Protein AF-A0A7X8L776-F1 (afdb_monomer)

Nearest PDB structures (foldseek):
  5trv-assembly1_A  TM=6.062E-01  e=1.795E-01  synthetic construct
  5tph-assembly1_A  TM=5.031E-01  e=8.235E-02  synthetic construct
  6w90-assembly1_A  TM=4.872E-01  e=7.304E-02  synthetic construct
  5u35-assembly1_B  TM=5.074E-01  e=1.412E-01  synthetic construct
  3f40-assembly1_A-2  TM=3.459E-01  e=4.974E-01  Cytophaga hutchinsonii ATCC 33406

Secondary structure (DSSP, 8-state):
-HHHHHHHHHHHHHHHHHHHHHHHH-----S-SSSTT-HHHHHHHHHHHHHHHHHHHH-SSEEE-SGGGTTT-EEETTEEEEEEEEEETTEEEEEEEEEEEEETTEEEEEEE-

pLDDT: mean 82.22, std 12.9, range [44.72, 94.62]

Foldseek 3Di:
DVVVVVVVVVVVVVVVVVVQVCQQPDWCDDDDDPPVPQPLVVLCVVCVVVVVVQCVVPADPKDWDQVVQSVVWDDDTQKIWGWTWMQGPNDIDIWIWMFGHRGNSHTDIHIDD

Solvent-accessible surface area (backbone atoms only — not comparable to full-atom values): 6670 Å² total; per-residue (Å²): 113,72,68,61,52,54,51,53,52,52,52,51,52,49,52,51,53,49,50,56,51,46,52,57,69,55,69,78,75,80,94,81,64,94,46,88,88,41,59,59,55,47,55,46,67,78,37,45,72,60,51,51,55,54,44,60,74,79,47,71,80,64,48,73,53,69,74,77,21,45,82,64,50,46,76,57,78,56,33,36,40,35,47,40,54,33,38,39,88,91,39,82,46,79,43,31,42,35,29,40,52,73,44,81,97,35,63,53,74,48,79,53,130

Mean predicted aligned error: 8.92 Å

Structure (mmCIF, N/CA/C/O backbone):
data_AF-A0A7X8L776-F1
#
_entry.id   AF-A0A7X8L776-F1
#
loop_
_atom_site.group_PDB
_atom_site.id
_atom_site.type_symbol
_atom_site.label_atom_id
_atom_site.label_alt_id
_atom_site.label_comp_id
_atom_site.label_asym_id
_atom_site.label_entity_id
_atom_site.label_seq_id
_atom_site.pdbx_PDB_ins_code
_atom_site.Cartn_x
_atom_site.Cartn_y
_atom_site.Cartn_z
_atom_site.occupancy
_atom_site.B_iso_or_equiv
_atom_site.auth_seq_id
_atom_site.auth_comp_id
_atom_site.auth_asym_id
_atom_site.auth_atom_id
_atom_site.pdbx_PDB_model_num
ATOM 1 N N . MET A 1 1 ? 37.284 -0.526 -35.533 1.00 56.69 1 MET A N 1
ATOM 2 C CA . MET A 1 1 ? 36.258 -1.269 -34.762 1.00 56.69 1 MET A CA 1
ATOM 3 C C . MET A 1 1 ? 36.112 -0.796 -33.308 1.00 56.69 1 MET A C 1
ATOM 5 O O . MET A 1 1 ? 34.999 -0.469 -32.920 1.00 56.69 1 MET A O 1
ATOM 9 N N . ALA A 1 2 ? 37.187 -0.642 -32.520 1.00 61.09 2 ALA A N 1
ATOM 10 C CA . ALA A 1 2 ? 37.083 -0.255 -31.098 1.00 61.09 2 ALA A CA 1
ATOM 11 C C . ALA A 1 2 ? 36.437 1.126 -30.813 1.00 61.09 2 ALA A C 1
ATOM 13 O O . ALA A 1 2 ? 35.774 1.295 -29.794 1.00 61.09 2 ALA A O 1
ATOM 14 N N . LYS A 1 3 ? 36.595 2.122 -31.702 1.00 63.19 3 LYS A N 1
ATOM 15 C CA . LYS A 1 3 ? 35.998 3.462 -31.515 1.00 63.19 3 LYS A CA 1
ATOM 16 C C . LYS A 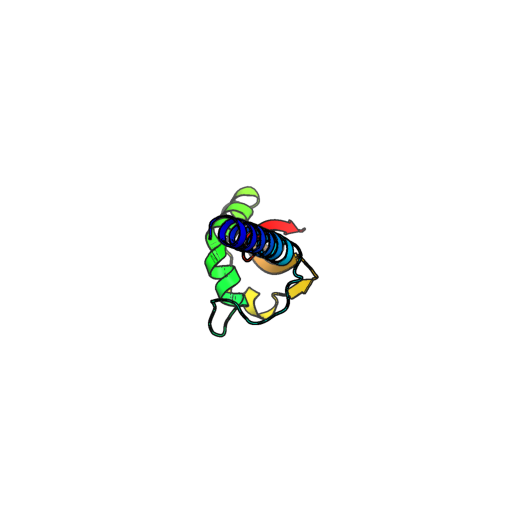1 3 ? 34.466 3.448 -31.615 1.00 63.19 3 LYS A C 1
ATOM 18 O O . LYS A 1 3 ? 33.811 4.082 -30.799 1.00 63.19 3 LYS A O 1
ATOM 23 N N . ILE A 1 4 ? 33.909 2.683 -32.556 1.00 73.69 4 ILE A N 1
ATOM 24 C CA . ILE A 1 4 ? 32.455 2.554 -32.755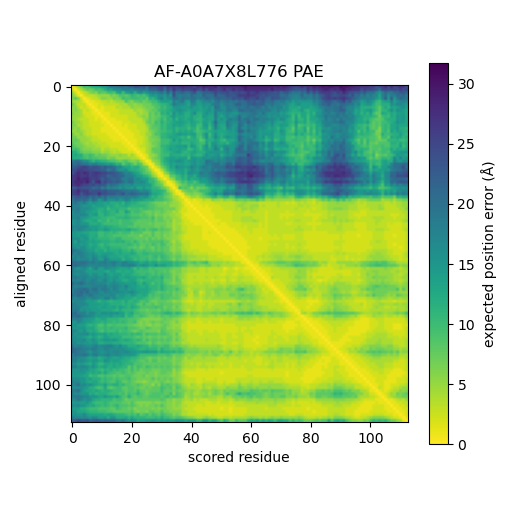 1.00 73.69 4 ILE A CA 1
ATOM 25 C C . ILE A 1 4 ? 31.825 1.791 -31.581 1.00 73.69 4 ILE A C 1
ATOM 27 O O . ILE A 1 4 ? 30.820 2.228 -31.032 1.00 73.69 4 ILE A O 1
ATOM 31 N N . SER A 1 5 ? 32.475 0.719 -31.116 1.00 72.69 5 SER A N 1
ATOM 32 C CA . SER A 1 5 ? 32.037 -0.041 -29.936 1.00 72.69 5 SER A CA 1
ATOM 33 C C . SER A 1 5 ? 31.972 0.819 -28.663 1.00 72.69 5 SER A C 1
ATOM 35 O O . SER A 1 5 ? 30.986 0.754 -27.933 1.00 72.69 5 SER A O 1
ATOM 37 N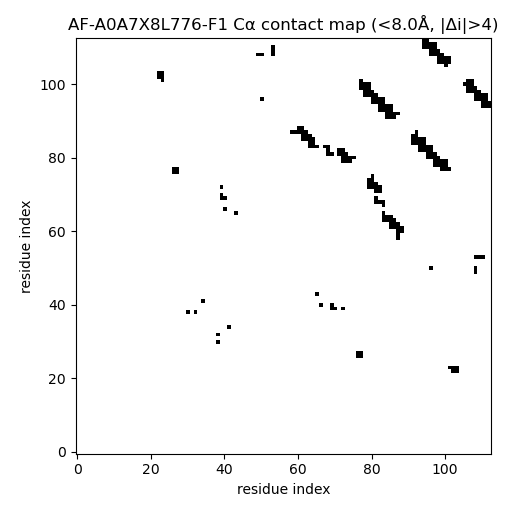 N . LYS A 1 6 ? 32.949 1.713 -28.435 1.00 78.88 6 LYS A N 1
ATOM 38 C CA . LYS A 1 6 ? 32.907 2.669 -27.309 1.00 78.88 6 LYS A CA 1
ATOM 39 C C . LYS A 1 6 ? 31.745 3.663 -27.406 1.00 78.88 6 LYS A C 1
ATOM 41 O O . LYS A 1 6 ? 31.201 4.047 -26.375 1.00 78.88 6 LYS A O 1
ATOM 46 N N . VAL A 1 7 ? 31.373 4.088 -28.615 1.00 81.81 7 VAL A N 1
ATOM 47 C CA . VAL A 1 7 ? 30.226 4.987 -28.828 1.00 81.81 7 VAL A CA 1
ATOM 48 C C . VAL A 1 7 ? 28.919 4.255 -28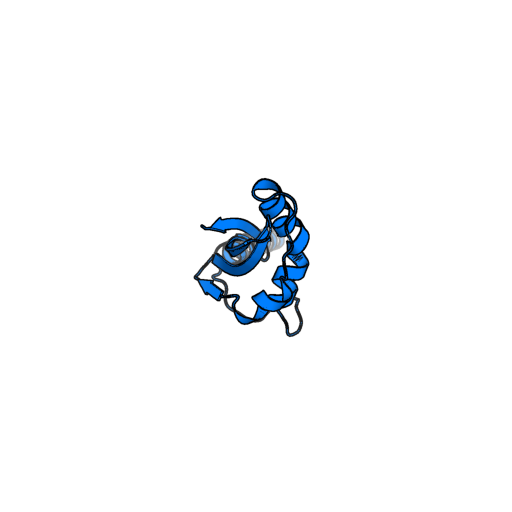.527 1.00 81.81 7 VAL A C 1
ATOM 50 O O . VAL A 1 7 ? 28.123 4.757 -27.741 1.00 81.81 7 VAL A O 1
ATOM 53 N N . ILE A 1 8 ? 28.743 3.041 -29.056 1.00 84.81 8 ILE A N 1
ATOM 54 C CA . ILE A 1 8 ? 27.556 2.207 -28.801 1.00 84.81 8 ILE A CA 1
ATOM 55 C C . ILE A 1 8 ? 27.393 1.935 -27.301 1.00 84.81 8 ILE A C 1
ATOM 57 O O . ILE A 1 8 ? 26.307 2.109 -26.756 1.00 84.81 8 ILE A O 1
ATOM 61 N N . PHE A 1 9 ? 28.482 1.583 -26.612 1.00 86.81 9 PHE A N 1
ATOM 62 C CA . PHE A 1 9 ? 28.457 1.328 -25.173 1.00 86.81 9 PHE A CA 1
ATOM 63 C C . PHE A 1 9 ? 28.044 2.565 -24.360 1.00 86.81 9 PHE A C 1
ATOM 65 O O . PHE A 1 9 ? 27.236 2.463 -23.439 1.00 86.81 9 PHE A O 1
ATOM 72 N N . ARG A 1 10 ? 28.537 3.757 -24.728 1.00 85.69 10 ARG A N 1
ATOM 73 C CA . ARG A 1 10 ? 28.126 5.017 -24.088 1.00 85.69 10 ARG A CA 1
ATOM 74 C C . ARG A 1 10 ? 26.643 5.319 -24.307 1.00 85.69 10 ARG A C 1
ATOM 76 O O . ARG A 1 10 ? 25.976 5.712 -23.358 1.00 85.69 10 ARG A O 1
ATOM 83 N N . PHE A 1 11 ? 26.124 5.105 -25.516 1.00 87.69 11 PHE A N 1
ATOM 84 C CA . PHE A 1 11 ? 24.695 5.281 -25.799 1.00 87.69 11 PHE A CA 1
ATOM 85 C C . PHE A 1 11 ? 23.820 4.308 -25.005 1.00 87.69 11 PHE A C 1
ATOM 87 O O . PHE A 1 11 ? 22.807 4.726 -24.455 1.00 87.69 11 PHE A O 1
ATOM 94 N N . LEU A 1 12 ? 24.236 3.046 -24.873 1.00 89.69 12 LEU A N 1
ATOM 95 C CA . LEU A 1 12 ? 23.553 2.054 -24.037 1.00 89.69 12 LEU A CA 1
ATOM 96 C C . LEU A 1 12 ? 23.459 2.501 -22.575 1.00 89.69 12 LEU A C 1
ATOM 98 O O . LEU A 1 12 ? 22.379 2.450 -21.994 1.00 89.69 12 LEU A O 1
ATOM 102 N N . ILE A 1 13 ? 24.558 3.000 -21.998 1.00 90.06 13 ILE A N 1
ATOM 103 C CA . ILE A 1 13 ? 24.549 3.535 -20.629 1.00 90.06 13 ILE A CA 1
ATOM 104 C C . ILE A 1 13 ? 23.583 4.716 -20.515 1.00 90.06 13 ILE A C 1
ATOM 106 O O . ILE A 1 13 ? 22.794 4.758 -19.576 1.00 90.06 13 ILE A O 1
ATOM 110 N N . ILE A 1 14 ? 23.612 5.652 -21.469 1.00 90.25 14 ILE A N 1
ATOM 111 C CA . ILE A 1 14 ? 22.706 6.809 -21.465 1.00 90.25 14 ILE A CA 1
ATOM 112 C C . ILE A 1 14 ? 21.248 6.346 -21.498 1.00 90.25 14 ILE A C 1
ATOM 114 O O . ILE A 1 14 ? 20.456 6.832 -20.700 1.00 90.25 14 ILE A O 1
ATOM 118 N N . ILE A 1 15 ? 20.901 5.383 -22.357 1.00 88.75 15 ILE A N 1
ATOM 119 C CA . ILE A 1 15 ? 19.540 4.834 -22.455 1.00 88.75 15 ILE A CA 1
ATOM 120 C C . ILE A 1 15 ? 19.114 4.184 -21.136 1.00 88.75 15 ILE A C 1
ATOM 122 O O . ILE A 1 15 ? 18.007 4.437 -20.667 1.00 88.75 15 ILE A O 1
ATOM 126 N N . ILE A 1 16 ? 19.990 3.391 -20.514 1.00 87.62 16 ILE A N 1
ATOM 127 C CA . ILE A 1 16 ? 19.709 2.753 -19.223 1.00 87.62 16 ILE A CA 1
ATOM 128 C C . ILE A 1 16 ? 19.457 3.819 -18.152 1.00 87.62 16 ILE A C 1
ATOM 130 O O . ILE A 1 16 ? 18.437 3.774 -17.471 1.00 87.62 16 ILE A O 1
ATOM 134 N N . VAL A 1 17 ? 20.337 4.816 -18.031 1.00 86.62 17 VAL A N 1
ATOM 135 C CA . VAL A 1 17 ? 20.179 5.909 -17.057 1.00 86.62 17 VAL A CA 1
ATOM 136 C C . VAL A 1 17 ? 18.885 6.685 -17.309 1.00 86.62 17 VAL A C 1
ATOM 138 O O . VAL A 1 17 ? 18.158 6.982 -16.362 1.00 86.62 17 VAL A O 1
ATOM 141 N N . LEU A 1 18 ? 18.555 6.963 -18.573 1.00 85.19 18 LEU A N 1
ATOM 142 C CA . LEU A 1 18 ? 17.316 7.646 -18.940 1.00 85.19 18 LEU A CA 1
ATOM 143 C C . LEU A 1 18 ? 16.086 6.818 -18.549 1.00 85.19 18 LEU A C 1
ATOM 145 O O . LEU A 1 18 ? 15.131 7.370 -18.015 1.00 85.19 18 LEU A O 1
ATOM 149 N N . TYR A 1 19 ? 16.123 5.501 -18.758 1.00 81.31 19 TYR A N 1
ATOM 150 C CA . TYR A 1 19 ? 15.052 4.587 -18.364 1.00 81.31 19 TYR A CA 1
ATOM 151 C C . TYR A 1 19 ? 14.824 4.595 -16.847 1.00 81.31 19 TYR A C 1
ATOM 153 O O . TYR A 1 19 ? 13.683 4.705 -16.401 1.00 81.31 19 TYR A O 1
ATOM 161 N N . PHE A 1 20 ? 15.895 4.559 -16.047 1.00 78.44 20 PHE A N 1
ATOM 162 C CA . PHE A 1 20 ? 15.798 4.665 -14.586 1.00 78.44 20 PHE A CA 1
ATOM 163 C C . PHE A 1 20 ? 15.230 6.020 -14.139 1.00 78.44 20 PHE A C 1
ATOM 165 O O . PHE A 1 20 ? 14.370 6.060 -13.260 1.00 78.44 20 PHE A O 1
ATOM 172 N N . LEU A 1 21 ? 15.664 7.121 -14.760 1.00 76.38 21 LEU A N 1
ATOM 173 C CA . LEU A 1 21 ? 15.150 8.461 -14.459 1.00 76.38 21 LEU A CA 1
ATOM 174 C C . LEU A 1 21 ? 13.662 8.575 -14.807 1.00 76.38 21 LEU A C 1
ATOM 176 O O . LEU A 1 21 ? 12.864 8.991 -13.972 1.00 76.38 21 LEU A O 1
ATOM 180 N N . VAL A 1 22 ? 13.265 8.155 -16.007 1.00 75.06 22 VAL A N 1
ATOM 181 C CA . VAL A 1 22 ? 11.862 8.185 -16.440 1.00 75.06 22 VAL A CA 1
ATOM 182 C C . VAL A 1 22 ? 11.008 7.289 -15.538 1.00 75.06 22 VAL A C 1
ATOM 184 O O . VAL A 1 22 ? 9.979 7.739 -15.046 1.00 75.06 22 VAL A O 1
ATOM 187 N N . GLY A 1 23 ? 11.452 6.072 -15.216 1.00 67.56 23 GLY A N 1
ATOM 188 C CA . GLY A 1 23 ? 10.748 5.192 -14.278 1.00 67.56 23 GLY A CA 1
ATOM 189 C C . GLY A 1 23 ? 10.515 5.832 -12.903 1.00 67.56 23 GLY A C 1
ATOM 190 O O . GLY A 1 23 ? 9.438 5.671 -12.330 1.00 67.56 23 GLY A O 1
ATOM 191 N N . HIS A 1 24 ? 11.473 6.620 -12.409 1.00 67.00 24 HIS A N 1
ATOM 192 C CA . HIS A 1 24 ? 11.330 7.359 -11.154 1.00 67.00 24 HIS A CA 1
ATOM 193 C C . HIS A 1 24 ? 10.341 8.535 -11.257 1.00 67.00 24 HIS A C 1
ATOM 195 O O . HIS A 1 24 ? 9.567 8.766 -10.325 1.00 67.00 24 HIS A O 1
ATOM 201 N N . PHE A 1 25 ? 10.374 9.293 -12.357 1.00 63.94 25 PHE A N 1
ATOM 202 C CA . PHE A 1 25 ? 9.611 10.541 -12.504 1.00 63.94 25 PHE A CA 1
ATOM 203 C C . PHE A 1 25 ? 8.248 10.384 -13.184 1.00 63.94 25 PHE A C 1
ATOM 205 O O . PHE A 1 25 ? 7.445 11.316 -13.143 1.00 63.94 25 PHE A O 1
ATOM 212 N N . THR A 1 26 ? 7.959 9.239 -13.804 1.00 61.72 26 THR A N 1
ATOM 213 C CA . THR A 1 26 ? 6.653 9.006 -14.433 1.00 61.72 26 THR A CA 1
ATOM 214 C C . THR A 1 26 ? 5.537 9.066 -13.393 1.00 61.72 26 THR A C 1
ATOM 216 O O . THR A 1 26 ? 5.523 8.332 -12.397 1.00 61.72 26 THR A O 1
ATOM 219 N N . SER A 1 27 ? 4.576 9.960 -13.644 1.00 53.38 27 SER A N 1
ATOM 220 C CA . SER A 1 27 ? 3.282 9.950 -12.971 1.00 53.38 27 SER A CA 1
ATOM 221 C C . SER A 1 27 ? 2.630 8.581 -13.140 1.00 53.38 27 SER A C 1
ATOM 223 O O . SER A 1 27 ? 2.939 7.838 -14.075 1.00 53.38 27 SER A O 1
ATOM 225 N N . ILE A 1 28 ? 1.738 8.231 -12.216 1.00 54.19 28 ILE A N 1
ATOM 226 C CA . ILE A 1 28 ? 0.932 7.010 -12.282 1.00 54.19 28 ILE A CA 1
ATOM 227 C C . ILE A 1 28 ? -0.036 7.146 -13.470 1.00 54.19 28 ILE A C 1
ATOM 229 O O . ILE A 1 28 ? -1.196 7.495 -13.300 1.00 54.19 28 ILE A O 1
ATOM 233 N N . ASN A 1 29 ? 0.460 6.950 -14.691 1.00 48.41 29 ASN A N 1
ATOM 234 C CA . ASN A 1 29 ? -0.380 6.795 -15.866 1.00 48.41 29 ASN A CA 1
ATOM 235 C C . ASN A 1 29 ? -0.794 5.322 -15.928 1.00 48.41 29 ASN A C 1
ATOM 237 O O . ASN A 1 29 ? 0.039 4.416 -15.894 1.00 48.41 29 ASN A O 1
ATOM 241 N N . PHE A 1 30 ? -2.109 5.160 -15.887 1.00 52.38 30 PHE A N 1
ATOM 242 C CA 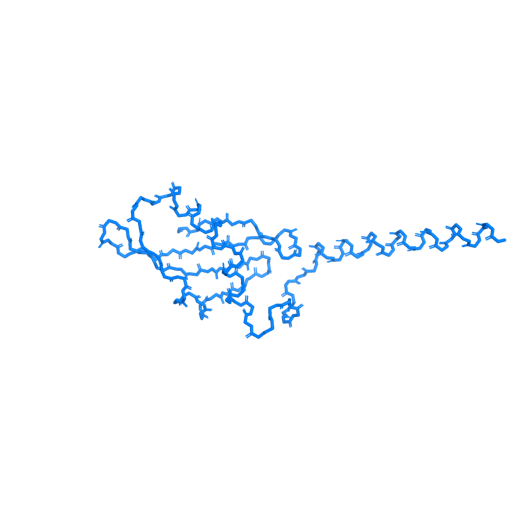. PHE A 1 30 ? -2.909 3.973 -15.626 1.00 52.38 30 PHE A CA 1
ATOM 243 C C . PHE A 1 30 ? -2.658 2.774 -16.567 1.00 52.38 30 PHE A C 1
ATOM 245 O O . PHE A 1 30 ? -2.218 2.930 -17.703 1.00 52.38 30 PHE A O 1
ATOM 252 N N . ASP A 1 31 ? -3.036 1.589 -16.068 1.00 44.72 31 ASP A N 1
ATOM 253 C CA . ASP A 1 31 ? -3.471 0.398 -16.825 1.00 44.72 31 ASP A CA 1
ATOM 254 C C . ASP A 1 31 ? -2.463 -0.541 -17.505 1.00 44.72 31 ASP A C 1
ATOM 256 O O . ASP A 1 31 ? -2.871 -1.402 -18.281 1.00 44.72 31 ASP A O 1
ATOM 260 N N . VAL A 1 32 ? -1.166 -0.500 -17.183 1.00 46.28 32 VAL A N 1
ATOM 261 C CA . VAL A 1 32 ? -0.208 -1.478 -17.765 1.00 46.28 32 VAL A CA 1
ATOM 262 C C . VAL A 1 32 ? 0.664 -2.168 -16.719 1.00 46.28 32 VAL A C 1
ATOM 264 O O . VAL A 1 32 ? 1.874 -2.330 -16.869 1.00 46.28 32 VAL A O 1
ATOM 267 N N . GLY A 1 33 ? 0.037 -2.556 -15.611 1.00 53.41 33 GLY A N 1
ATOM 268 C CA . GLY A 1 33 ? 0.648 -3.427 -14.614 1.00 53.41 33 GLY A CA 1
ATOM 269 C C . GLY A 1 33 ? 0.565 -4.913 -14.946 1.00 53.41 33 GLY A C 1
ATOM 270 O O . GLY A 1 33 ? -0.298 -5.302 -15.726 1.00 53.41 33 GLY A O 1
ATOM 271 N N . PRO A 1 34 ? 1.389 -5.770 -14.310 1.00 54.69 34 PRO A N 1
ATOM 272 C CA . PRO A 1 34 ? 1.306 -7.229 -14.464 1.00 54.69 34 PRO A CA 1
ATOM 273 C C . PRO A 1 34 ? -0.029 -7.819 -13.972 1.00 54.69 34 PRO A C 1
ATOM 275 O O . PRO A 1 34 ? -0.330 -8.982 -14.225 1.00 54.69 34 PRO A O 1
ATOM 278 N N . CYS A 1 35 ? -0.836 -7.022 -13.277 1.00 62.22 35 CYS A N 1
ATOM 279 C CA . CYS A 1 35 ? -2.127 -7.401 -12.732 1.00 62.22 35 CYS A CA 1
ATOM 280 C C . CYS A 1 35 ? -3.196 -7.381 -13.838 1.00 62.22 35 CYS A C 1
ATOM 282 O O . CYS A 1 35 ? -3.875 -6.374 -14.041 1.00 62.22 35 CYS A O 1
ATOM 284 N N . ALA A 1 36 ? -3.319 -8.487 -14.573 1.00 52.22 36 ALA A N 1
ATOM 285 C CA . ALA A 1 36 ? -4.265 -8.682 -15.671 1.00 52.22 36 ALA A CA 1
ATOM 286 C C . ALA A 1 36 ? -5.742 -8.520 -15.234 1.00 52.22 36 ALA A C 1
ATOM 288 O O . ALA A 1 36 ? -6.423 -9.497 -14.938 1.00 52.22 36 ALA A O 1
ATOM 289 N N . GLY A 1 37 ? -6.243 -7.279 -15.211 1.00 52.88 37 GLY A N 1
ATOM 290 C CA . GLY A 1 37 ? -7.669 -6.962 -15.043 1.00 52.88 37 GLY A CA 1
ATOM 291 C C . GLY A 1 37 ? -8.130 -6.572 -13.633 1.00 52.88 37 GLY A C 1
ATOM 292 O O . GLY A 1 37 ? -9.331 -6.484 -13.408 1.00 52.88 37 GLY A O 1
ATOM 293 N N . GLY A 1 38 ? -7.219 -6.313 -12.687 1.00 71.12 38 GLY A N 1
ATOM 294 C CA . GLY A 1 38 ? -7.600 -6.003 -11.301 1.00 71.12 38 GLY A CA 1
ATOM 295 C C . GLY A 1 38 ? -6.527 -5.273 -10.500 1.00 71.12 38 GLY A C 1
ATOM 296 O O . GLY A 1 38 ? -6.129 -5.745 -9.439 1.00 71.12 38 GLY A O 1
ATOM 297 N N . TYR A 1 39 ? -6.038 -4.134 -11.005 1.00 75.88 39 TYR A N 1
ATOM 298 C CA . TYR A 1 39 ? -4.941 -3.375 -10.382 1.00 75.88 39 TYR A CA 1
ATOM 299 C C . TYR A 1 39 ? -5.184 -3.050 -8.900 1.00 75.88 39 TYR A C 1
ATOM 301 O O . TYR A 1 39 ? -4.275 -3.186 -8.089 1.00 75.88 39 TYR A O 1
ATOM 309 N N . LYS A 1 40 ? -6.421 -2.689 -8.540 1.00 82.75 40 LYS A N 1
ATOM 310 C CA . LYS A 1 40 ? -6.832 -2.406 -7.158 1.00 82.75 40 LYS A CA 1
ATOM 311 C C . LYS A 1 40 ? -6.638 -3.598 -6.227 1.00 82.75 40 LYS A C 1
ATOM 313 O O . LYS A 1 40 ? -5.993 -3.471 -5.195 1.00 82.75 40 LYS A O 1
ATOM 318 N N . ARG A 1 41 ? -7.146 -4.760 -6.638 1.00 84.38 41 ARG A N 1
ATOM 319 C CA . ARG A 1 41 ? -7.040 -6.002 -5.873 1.00 84.38 41 ARG A CA 1
ATOM 320 C C . ARG A 1 41 ? -5.591 -6.447 -5.724 1.00 84.38 41 ARG A C 1
ATOM 322 O O . ARG A 1 41 ? -5.120 -6.655 -4.618 1.00 84.38 41 ARG A O 1
ATOM 329 N N . CYS A 1 42 ? -4.865 -6.460 -6.836 1.00 85.31 42 CYS A N 1
ATOM 330 C CA . CYS A 1 42 ? -3.448 -6.809 -6.875 1.00 85.31 42 CYS A CA 1
ATOM 331 C C . CYS A 1 42 ? -2.593 -5.913 -5.965 1.00 85.31 42 CYS A C 1
ATOM 333 O O . CYS A 1 42 ? -1.704 -6.394 -5.273 1.00 85.31 42 CYS A O 1
ATOM 335 N N . LEU A 1 43 ? -2.886 -4.606 -5.925 1.00 85.44 43 LEU A N 1
ATOM 336 C CA . LEU A 1 43 ? -2.194 -3.671 -5.044 1.00 85.44 43 LEU A CA 1
ATOM 337 C C . LEU A 1 43 ? -2.384 -4.030 -3.568 1.00 85.44 43 LEU 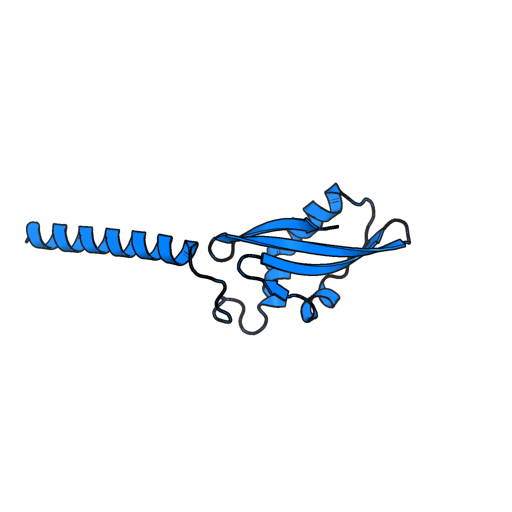A C 1
ATOM 339 O O . LEU A 1 43 ? -1.422 -3.946 -2.808 1.00 85.44 43 LEU A O 1
ATOM 343 N N . ILE A 1 44 ? -3.600 -4.402 -3.166 1.00 87.69 44 ILE A N 1
ATOM 344 C CA . ILE A 1 44 ? -3.860 -4.828 -1.792 1.00 87.69 44 ILE A CA 1
ATOM 345 C C . ILE A 1 44 ? -3.164 -6.157 -1.520 1.00 87.69 44 ILE A C 1
ATOM 347 O O . ILE A 1 44 ? -2.373 -6.222 -0.583 1.00 87.69 44 ILE A O 1
ATOM 351 N N . ASP A 1 45 ? -3.384 -7.165 -2.364 1.00 88.31 45 ASP A N 1
ATOM 352 C CA . ASP A 1 45 ? -2.839 -8.515 -2.190 1.00 88.31 45 ASP A CA 1
ATOM 353 C C . ASP A 1 45 ? -1.307 -8.495 -2.033 1.00 88.31 45 ASP A C 1
ATOM 355 O O . ASP A 1 45 ? -0.767 -9.090 -1.098 1.00 88.31 45 ASP A O 1
ATOM 359 N N . ASP A 1 46 ? -0.603 -7.727 -2.873 1.00 87.88 46 ASP A N 1
ATOM 360 C CA . ASP A 1 46 ? 0.861 -7.596 -2.830 1.00 87.88 46 ASP A CA 1
ATOM 361 C C . ASP A 1 46 ? 1.381 -6.849 -1.586 1.00 87.88 46 ASP A C 1
ATOM 363 O O . ASP A 1 46 ? 2.568 -6.941 -1.260 1.00 87.88 46 ASP A O 1
ATOM 367 N N . ASN A 1 47 ? 0.531 -6.078 -0.899 1.00 89.88 47 ASN A N 1
ATOM 368 C CA . ASN A 1 47 ? 0.921 -5.219 0.225 1.00 89.88 47 ASN A CA 1
ATOM 369 C C . ASN A 1 47 ? 0.216 -5.568 1.548 1.00 89.88 47 ASN A C 1
ATOM 371 O O . ASN A 1 47 ? 0.456 -4.885 2.546 1.00 89.88 47 ASN A O 1
ATOM 375 N N . LEU A 1 48 ? -0.568 -6.655 1.603 1.00 90.50 48 LEU A N 1
ATOM 376 C CA . LEU A 1 48 ? -1.299 -7.092 2.802 1.00 90.50 48 LEU A CA 1
ATOM 377 C C . LEU A 1 48 ? -0.401 -7.156 4.042 1.00 90.50 48 LEU A C 1
ATOM 379 O O . LEU A 1 48 ? -0.758 -6.629 5.092 1.00 90.50 48 LEU A O 1
ATOM 383 N N . SER A 1 49 ? 0.797 -7.738 3.919 1.00 91.62 49 SER A N 1
ATOM 384 C CA . SER A 1 49 ? 1.739 -7.839 5.042 1.00 91.62 49 SER A CA 1
ATOM 385 C C . SER A 1 49 ? 2.136 -6.471 5.603 1.00 91.62 49 SER A C 1
ATOM 387 O O . SER A 1 49 ? 2.275 -6.337 6.815 1.00 91.62 49 SER A O 1
ATOM 389 N N . SER A 1 50 ? 2.323 -5.461 4.750 1.00 91.75 50 SER A N 1
ATOM 390 C CA . SER A 1 50 ? 2.644 -4.102 5.199 1.00 91.75 50 SER A CA 1
ATOM 391 C C . SER A 1 50 ? 1.440 -3.423 5.846 1.00 91.75 50 SER A C 1
ATOM 393 O O . SER A 1 50 ? 1.615 -2.655 6.787 1.00 91.75 50 SER A O 1
ATOM 395 N N . PHE A 1 51 ? 0.223 -3.707 5.377 1.00 93.75 51 PHE A N 1
ATOM 396 C CA . PHE A 1 51 ? -0.999 -3.155 5.965 1.00 93.75 51 PHE A CA 1
ATOM 397 C C . PHE A 1 51 ? -1.263 -3.718 7.358 1.00 93.75 51 PHE A C 1
ATOM 399 O O . PHE A 1 51 ? -1.500 -2.942 8.281 1.00 93.75 51 PHE A O 1
ATOM 406 N N . TYR A 1 52 ? -1.150 -5.037 7.532 1.00 93.81 52 TYR A N 1
ATOM 407 C CA . TYR A 1 52 ? -1.254 -5.660 8.851 1.00 93.81 52 TYR A CA 1
ATOM 408 C C . TYR A 1 52 ? -0.175 -5.130 9.806 1.00 93.81 52 TYR A C 1
ATOM 410 O O . TYR A 1 52 ? -0.496 -4.763 10.927 1.00 93.81 52 TYR A O 1
ATOM 418 N N . GLU A 1 53 ? 1.075 -4.956 9.354 1.00 94.12 53 GLU A N 1
ATOM 419 C CA . GLU A 1 53 ? 2.134 -4.375 10.197 1.00 94.12 53 GLU A CA 1
ATOM 420 C C . GLU A 1 53 ? 1.823 -2.931 10.642 1.00 94.12 53 GLU A C 1
ATOM 422 O O . GLU A 1 53 ? 2.174 -2.528 11.752 1.00 94.12 53 GLU A O 1
ATOM 427 N N . LEU A 1 54 ? 1.182 -2.128 9.786 1.00 94.44 54 LEU A N 1
ATOM 428 C CA . LEU A 1 54 ? 0.744 -0.777 10.149 1.00 94.44 54 LEU A CA 1
ATOM 429 C C . LEU A 1 54 ? -0.380 -0.808 11.185 1.00 94.44 54 LEU A C 1
ATOM 431 O O . LEU A 1 54 ? -0.324 -0.064 12.161 1.00 94.44 54 LEU A O 1
ATOM 435 N N . LEU A 1 55 ? -1.372 -1.676 10.989 1.00 93.19 55 LEU A N 1
ATOM 436 C CA . LEU A 1 55 ? -2.499 -1.812 11.906 1.00 93.19 55 LEU A CA 1
ATOM 437 C C . LEU A 1 55 ? -2.056 -2.378 13.261 1.00 93.19 55 LEU A C 1
ATOM 439 O O . LEU A 1 55 ? -2.438 -1.824 14.285 1.00 93.19 55 LEU A O 1
ATOM 443 N N . ASP A 1 56 ? -1.176 -3.382 13.283 1.00 93.81 56 ASP A N 1
ATOM 444 C CA . ASP A 1 56 ? -0.627 -3.996 14.504 1.00 93.81 56 ASP A CA 1
ATOM 445 C C . ASP A 1 56 ? 0.144 -3.000 15.388 1.00 93.81 56 ASP A C 1
ATOM 447 O O . ASP A 1 56 ? 0.239 -3.177 16.606 1.00 93.81 56 ASP A O 1
ATOM 451 N N . LYS A 1 57 ? 0.713 -1.942 14.792 1.00 93.06 57 LYS A N 1
ATOM 452 C CA . LYS A 1 57 ? 1.404 -0.875 15.535 1.00 93.06 57 LYS A CA 1
ATOM 453 C C . LYS A 1 57 ? 0.440 0.036 16.289 1.00 93.06 57 LYS A C 1
ATOM 455 O O . LYS A 1 57 ? 0.830 0.590 17.316 1.00 93.06 57 LYS A O 1
ATOM 460 N N . GLU A 1 58 ? -0.777 0.216 15.782 1.00 91.06 58 GLU A N 1
ATOM 461 C CA . GLU A 1 58 ? -1.740 1.190 16.307 1.00 91.06 58 GLU A CA 1
ATOM 462 C C . GLU A 1 58 ? -2.907 0.552 17.064 1.00 91.06 58 GLU A C 1
ATOM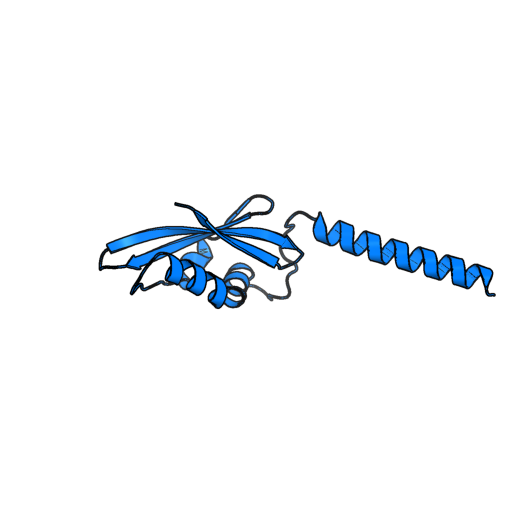 464 O O . GLU A 1 58 ? -3.370 1.113 18.057 1.00 91.06 58 GLU A O 1
ATOM 469 N N . TYR A 1 59 ? -3.350 -0.630 16.640 1.00 91.44 59 TYR A N 1
ATOM 470 C CA . TYR A 1 59 ? -4.540 -1.303 17.143 1.00 91.44 59 TYR A CA 1
ATOM 471 C C . TYR A 1 59 ? -4.190 -2.708 17.631 1.00 91.44 59 TYR A C 1
ATOM 473 O O . TYR A 1 59 ? -3.487 -3.471 16.972 1.00 91.44 59 TYR A O 1
ATOM 481 N N . LYS A 1 60 ? -4.713 -3.077 18.802 1.00 87.50 60 LYS A N 1
ATOM 482 C CA . LYS A 1 60 ? -4.616 -4.440 19.338 1.00 87.50 60 LYS A CA 1
ATOM 483 C C . LYS A 1 60 ? -5.947 -5.144 19.104 1.00 87.50 60 LYS A C 1
ATOM 485 O O . LYS A 1 60 ? -6.984 -4.536 19.319 1.00 87.50 60 LYS A O 1
ATOM 490 N N . ASN A 1 61 ? -5.915 -6.420 18.713 1.00 86.94 61 ASN A N 1
ATOM 491 C CA . ASN A 1 61 ? -7.115 -7.244 18.509 1.00 86.94 61 ASN A CA 1
ATOM 492 C C . ASN A 1 61 ? -8.158 -6.589 17.578 1.00 86.94 61 ASN A C 1
ATOM 494 O O . ASN A 1 61 ? -9.286 -6.326 17.991 1.00 86.94 61 ASN A O 1
ATOM 498 N N . TYR A 1 62 ? -7.782 -6.331 16.324 1.00 93.44 62 TYR A N 1
ATOM 499 C CA . TYR A 1 62 ? -8.688 -5.782 15.314 1.00 93.44 6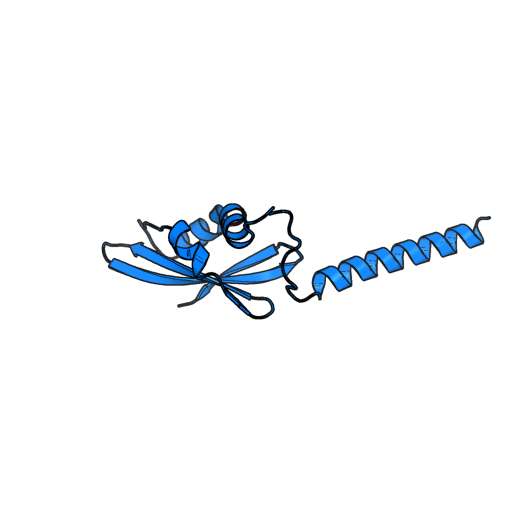2 TYR A CA 1
ATOM 500 C C . TYR A 1 62 ? -9.143 -6.842 14.306 1.00 93.44 62 TYR A C 1
ATOM 502 O O . TYR A 1 62 ? -8.500 -7.875 14.108 1.00 93.44 62 TYR A O 1
ATOM 510 N N . GLN A 1 63 ? -10.252 -6.548 13.636 1.00 92.19 63 GLN A N 1
ATOM 511 C CA . GLN A 1 63 ? -10.689 -7.221 12.418 1.00 92.19 63 GLN A CA 1
ATOM 512 C C . GLN A 1 63 ? -10.774 -6.193 11.294 1.00 92.19 63 GLN A C 1
ATOM 514 O O . GLN A 1 63 ? -11.256 -5.081 11.503 1.00 92.19 63 GLN A O 1
ATOM 519 N N . VAL A 1 64 ? -10.296 -6.560 10.111 1.00 92.19 64 VAL A N 1
ATOM 520 C CA . VAL A 1 64 ? -10.310 -5.711 8.918 1.00 92.19 64 VAL A CA 1
ATOM 521 C C . VAL A 1 64 ? -10.762 -6.537 7.723 1.00 92.19 64 VAL A C 1
ATOM 523 O O . VAL A 1 64 ? -10.323 -7.677 7.562 1.00 92.19 64 VAL A O 1
ATOM 526 N N . ASP A 1 65 ? -11.626 -5.954 6.896 1.00 89.44 65 ASP A N 1
ATOM 527 C CA . ASP A 1 65 ? -12.030 -6.512 5.609 1.00 89.44 65 ASP A CA 1
ATOM 528 C C . ASP A 1 65 ? -11.528 -5.609 4.477 1.00 89.44 65 ASP A C 1
ATOM 530 O O . ASP A 1 65 ? -12.127 -4.578 4.161 1.00 89.44 65 ASP A O 1
ATOM 534 N N . PHE A 1 66 ? -10.408 -6.002 3.871 1.00 87.25 66 PHE A N 1
ATOM 535 C CA . PHE A 1 66 ? -9.835 -5.286 2.736 1.00 87.25 66 PHE A CA 1
ATOM 536 C C . PHE A 1 66 ? -10.622 -5.484 1.436 1.00 87.25 66 PHE A C 1
ATOM 538 O O . PHE A 1 66 ? -10.465 -4.667 0.528 1.00 87.25 66 PHE A O 1
ATOM 545 N N . ASP A 1 67 ? -11.474 -6.512 1.333 1.00 84.44 67 ASP A N 1
ATOM 546 C CA . ASP A 1 67 ? -12.225 -6.766 0.102 1.00 84.44 67 ASP A CA 1
ATOM 547 C C . ASP A 1 67 ? -13.252 -5.653 -0.144 1.00 84.44 67 ASP A C 1
ATOM 549 O O . ASP A 1 67 ? -13.429 -5.190 -1.273 1.00 84.44 67 ASP A O 1
ATOM 553 N N . SER A 1 68 ? -13.867 -5.147 0.929 1.00 82.88 68 SER A N 1
ATOM 554 C CA . SER A 1 68 ? -14.770 -3.991 0.869 1.00 82.88 68 SER A CA 1
ATOM 555 C C . SER A 1 68 ? -14.097 -2.695 0.396 1.00 82.88 68 SER A C 1
ATOM 557 O O . SER A 1 68 ? -14.765 -1.817 -0.144 1.00 82.88 68 SER A O 1
ATOM 559 N N . ALA A 1 69 ? -12.774 -2.581 0.541 1.00 82.56 69 ALA A N 1
ATOM 560 C CA . ALA A 1 69 ? -12.029 -1.370 0.211 1.00 82.56 69 ALA A CA 1
ATOM 561 C C . ALA A 1 69 ? -11.692 -1.250 -1.281 1.00 82.56 69 ALA A C 1
ATOM 563 O O . ALA A 1 69 ? -11.259 -0.185 -1.730 1.00 82.56 69 ALA A O 1
ATOM 564 N N . PHE A 1 70 ? -11.854 -2.329 -2.061 1.00 81.94 70 PHE A N 1
ATOM 565 C CA . PHE A 1 70 ? -11.437 -2.357 -3.462 1.00 81.94 70 PHE A CA 1
ATOM 566 C C . PHE A 1 70 ? -12.133 -1.291 -4.298 1.00 81.94 70 PHE A C 1
ATOM 568 O O . PHE A 1 70 ? -11.486 -0.663 -5.129 1.00 81.94 70 PHE A O 1
ATOM 575 N N . ASP A 1 71 ? -13.423 -1.045 -4.107 1.00 81.12 71 ASP A N 1
ATOM 576 C CA . ASP A 1 71 ? -14.137 -0.115 -4.983 1.00 81.12 71 ASP A CA 1
ATOM 577 C C . ASP A 1 71 ? -13.750 1.347 -4.711 1.00 81.12 71 ASP A C 1
ATOM 579 O O . ASP A 1 71 ? -13.631 2.140 -5.653 1.00 81.12 71 ASP A O 1
ATOM 583 N N . ASP A 1 72 ? -13.357 1.654 -3.476 1.00 86.94 72 ASP A N 1
ATOM 584 C CA . ASP A 1 72 ? -13.108 3.016 -2.997 1.00 86.94 72 ASP A CA 1
ATOM 585 C C . ASP A 1 72 ? -11.630 3.450 -3.045 1.00 86.94 72 ASP A C 1
ATOM 587 O O . ASP A 1 72 ? -11.290 4.594 -2.710 1.00 86.94 72 ASP A O 1
ATOM 591 N N . ILE A 1 73 ? -10.730 2.575 -3.522 1.00 87.56 73 ILE A N 1
ATOM 592 C CA . ILE A 1 73 ? -9.333 2.961 -3.765 1.00 87.56 73 ILE A CA 1
ATOM 593 C C . ILE A 1 73 ? -9.286 4.088 -4.795 1.00 87.56 73 ILE A C 1
ATOM 595 O O . ILE A 1 73 ? -9.758 3.942 -5.932 1.00 87.56 73 ILE A O 1
ATOM 599 N N . HIS A 1 74 ? -8.635 5.182 -4.415 1.00 87.12 74 HIS A N 1
ATOM 600 C CA . HIS A 1 74 ? -8.425 6.336 -5.273 1.00 87.12 74 HIS A CA 1
ATOM 601 C C . HIS A 1 74 ? -6.961 6.773 -5.275 1.00 87.12 74 HIS A C 1
ATOM 603 O O . HIS A 1 74 ? -6.189 6.509 -4.354 1.00 87.12 74 HIS A O 1
ATOM 609 N N . TRP A 1 75 ? -6.564 7.456 -6.346 1.00 84.88 75 TRP A N 1
ATOM 610 C CA . TRP A 1 75 ? -5.201 7.933 -6.541 1.00 84.88 75 TRP A CA 1
ATOM 611 C C . TRP A 1 75 ? -5.186 9.445 -6.665 1.00 84.88 75 TRP A C 1
ATOM 613 O O . TRP A 1 75 ? -6.032 10.036 -7.331 1.00 84.88 75 TRP A O 1
ATOM 623 N N . SER A 1 76 ? -4.165 10.061 -6.081 1.00 84.31 76 SER A N 1
ATOM 624 C CA . SER A 1 76 ? -3.830 11.456 -6.339 1.00 84.31 76 SER A CA 1
ATOM 625 C C . SER A 1 76 ? -2.333 11.575 -6.561 1.00 84.31 76 SER A C 1
ATOM 627 O O . SER A 1 76 ? -1.532 11.418 -5.637 1.00 84.31 76 SER A O 1
ATOM 629 N N . TYR A 1 77 ? -1.946 11.850 -7.806 1.00 80.88 77 TYR A N 1
ATOM 630 C CA . TYR A 1 77 ? -0.556 12.030 -8.220 1.00 80.88 77 TYR A CA 1
ATOM 631 C C . TYR A 1 77 ? 0.351 10.839 -7.842 1.00 80.88 77 TYR A C 1
ATOM 633 O O . TYR A 1 77 ? 0.289 9.802 -8.495 1.00 80.88 77 TYR A O 1
ATOM 641 N N . HIS A 1 78 ? 1.177 10.968 -6.797 1.00 82.62 78 HIS A N 1
ATOM 642 C CA . HIS A 1 78 ? 2.067 9.909 -6.286 1.00 82.62 78 HIS A CA 1
ATOM 643 C C . HIS A 1 78 ? 1.524 9.209 -5.039 1.00 82.62 78 HIS A C 1
ATOM 645 O O . HIS A 1 78 ? 2.279 8.539 -4.338 1.00 82.62 78 HIS A O 1
ATOM 651 N N . LYS A 1 79 ? 0.246 9.399 -4.718 1.00 87.56 79 LYS A N 1
ATOM 652 C CA . LYS A 1 79 ? -0.403 8.797 -3.557 1.00 87.56 79 LYS A CA 1
ATOM 653 C C . LYS A 1 79 ? -1.534 7.873 -3.987 1.00 87.56 79 LYS A C 1
ATOM 655 O O . LYS A 1 79 ? -2.283 8.193 -4.909 1.00 87.56 79 LYS A O 1
ATOM 660 N N . VAL A 1 80 ? -1.646 6.755 -3.286 1.00 89.38 80 VAL A N 1
ATOM 661 C CA . VAL A 1 80 ? -2.822 5.886 -3.274 1.00 89.38 80 VAL A CA 1
ATOM 662 C C . VAL A 1 80 ? -3.495 6.038 -1.928 1.00 89.38 80 VAL A C 1
ATOM 664 O O . VAL A 1 80 ? -2.798 6.090 -0.920 1.00 89.38 80 VAL A O 1
ATOM 667 N N . PHE A 1 81 ? -4.814 6.080 -1.919 1.00 91.81 81 PHE A N 1
ATOM 668 C CA . PHE A 1 81 ? -5.630 6.148 -0.722 1.00 91.81 81 PHE A CA 1
ATOM 669 C C . PHE A 1 81 ? -6.556 4.942 -0.728 1.00 91.81 81 PHE A C 1
ATOM 671 O O . PHE A 1 81 ? -7.299 4.727 -1.687 1.00 91.81 81 PHE A O 1
ATOM 678 N N . ILE A 1 82 ? -6.464 4.145 0.328 1.00 93.06 82 ILE A N 1
ATOM 679 C CA . ILE A 1 82 ? -7.234 2.923 0.526 1.00 93.06 82 ILE A CA 1
ATOM 680 C C . ILE A 1 82 ? -8.063 3.155 1.792 1.00 93.06 82 ILE A C 1
ATOM 682 O O . ILE A 1 82 ? -7.539 2.987 2.898 1.00 93.06 82 ILE A O 1
ATOM 686 N N . PRO A 1 83 ? -9.309 3.635 1.657 1.00 93.12 83 PRO A N 1
ATOM 687 C CA . PRO A 1 83 ? -10.204 3.756 2.798 1.00 93.12 83 PRO A CA 1
ATOM 688 C C . PRO A 1 83 ? -10.581 2.353 3.278 1.00 93.12 83 PRO A C 1
ATOM 690 O O . PRO A 1 83 ? -10.973 1.509 2.477 1.00 93.12 83 PRO A O 1
ATOM 693 N N . ILE A 1 84 ? -10.436 2.096 4.574 1.00 93.12 84 ILE A N 1
ATOM 694 C CA . ILE A 1 84 ? -10.796 0.825 5.199 1.00 93.12 84 ILE A CA 1
ATOM 695 C C . ILE A 1 84 ? -11.608 1.072 6.467 1.00 93.12 84 ILE A C 1
ATOM 697 O O . ILE A 1 84 ? -11.425 2.071 7.162 1.00 93.12 84 ILE A O 1
ATOM 701 N N . SER A 1 85 ? -12.479 0.122 6.789 1.00 92.06 85 SER A N 1
ATOM 702 C CA . SER A 1 85 ? -13.148 0.054 8.084 1.00 92.06 85 SER A CA 1
ATOM 703 C C . SER A 1 85 ? -12.555 -1.097 8.886 1.00 92.06 85 SER A C 1
ATOM 705 O O . SER A 1 85 ? -12.497 -2.230 8.402 1.00 92.06 85 SER A O 1
ATOM 707 N N . ILE A 1 86 ? -12.155 -0.827 10.124 1.00 93.69 86 ILE A N 1
ATOM 708 C CA . ILE A 1 86 ? -11.745 -1.857 11.079 1.00 93.69 86 ILE A CA 1
ATOM 709 C C . ILE A 1 86 ? -12.738 -1.941 12.233 1.00 93.69 86 ILE A C 1
ATOM 711 O O . ILE A 1 86 ? -13.429 -0.973 12.552 1.00 93.69 86 ILE A O 1
ATOM 715 N N . ILE A 1 87 ? -12.790 -3.102 12.874 1.00 93.81 87 ILE A N 1
ATOM 716 C CA . ILE A 1 87 ? -13.459 -3.298 14.158 1.00 93.81 87 ILE A CA 1
ATOM 717 C C . ILE A 1 87 ? -12.364 -3.536 15.191 1.00 93.81 87 ILE A C 1
ATOM 719 O O . ILE A 1 87 ? -11.690 -4.563 15.134 1.00 93.81 87 ILE A O 1
ATOM 723 N N . ALA A 1 88 ? -12.177 -2.599 16.113 1.00 92.44 88 ALA A N 1
ATOM 724 C CA . ALA A 1 88 ? -11.227 -2.704 17.218 1.00 92.44 88 ALA A CA 1
ATOM 725 C C . ALA A 1 88 ? -11.965 -2.405 18.524 1.00 92.44 88 ALA A C 1
ATOM 727 O O . ALA A 1 88 ? -12.778 -1.488 18.566 1.00 92.44 88 ALA A O 1
ATOM 728 N N . ASP A 1 89 ? -11.741 -3.203 19.571 1.00 90.44 89 ASP A N 1
ATOM 729 C CA . ASP A 1 89 ? -12.409 -3.035 20.874 1.00 90.44 89 ASP A CA 1
ATOM 730 C C . ASP A 1 89 ? -13.955 -2.937 20.794 1.00 90.44 89 ASP A C 1
ATOM 732 O O . ASP A 1 89 ? -14.596 -2.257 21.590 1.00 90.44 89 ASP A O 1
ATOM 736 N N . ASN A 1 90 ? -14.567 -3.655 19.840 1.00 89.62 90 ASN A N 1
ATOM 737 C CA . ASN A 1 90 ? -16.000 -3.610 19.488 1.00 89.62 90 ASN A CA 1
ATOM 738 C C . ASN A 1 90 ? -16.510 -2.272 18.917 1.00 89.62 90 ASN A C 1
ATOM 740 O O . ASN A 1 90 ? -17.721 -2.099 18.765 1.00 89.62 90 ASN A O 1
ATOM 744 N N . GLU A 1 91 ? -15.621 -1.356 18.540 1.00 91.25 91 GLU A N 1
ATOM 745 C CA . GLU A 1 91 ? -15.961 -0.114 17.851 1.00 91.25 91 GLU A CA 1
ATOM 746 C C . GLU A 1 91 ? -15.559 -0.179 16.377 1.00 91.25 91 GLU A C 1
ATOM 748 O O . GLU A 1 91 ? -14.507 -0.709 16.013 1.00 91.25 91 GLU A O 1
ATOM 753 N N . LYS A 1 92 ? -16.420 0.364 15.509 1.00 91.31 92 LYS A N 1
ATOM 754 C CA . LYS A 1 92 ? -16.108 0.531 14.089 1.00 91.31 92 LYS A CA 1
ATOM 755 C C . LYS A 1 92 ? -15.299 1.815 13.910 1.00 91.31 92 LYS A C 1
ATOM 757 O O . LYS A 1 92 ? -15.779 2.890 14.263 1.00 91.31 92 LYS A O 1
ATOM 762 N N . ILE A 1 93 ? -14.111 1.698 13.326 1.00 91.31 93 ILE A N 1
ATOM 763 C CA . ILE A 1 93 ? -13.202 2.813 13.054 1.00 91.31 93 ILE A CA 1
ATOM 764 C C . ILE A 1 93 ? -12.945 2.861 11.550 1.00 91.31 93 ILE A C 1
ATOM 766 O O . ILE A 1 93 ? -12.459 1.891 10.968 1.00 91.31 93 ILE A O 1
ATOM 770 N N . ASP A 1 94 ? -13.265 3.993 10.930 1.00 91.56 94 ASP A N 1
ATOM 771 C CA . ASP A 1 94 ? -12.958 4.256 9.527 1.00 91.56 94 ASP A CA 1
ATOM 772 C C . ASP A 1 94 ? -11.614 4.988 9.441 1.00 91.56 94 ASP A C 1
ATOM 774 O O . ASP A 1 94 ? -11.380 5.961 10.159 1.00 91.56 94 ASP A O 1
ATOM 778 N N . LEU A 1 95 ? -10.712 4.501 8.592 1.00 92.94 95 LEU A N 1
ATOM 779 C CA . LEU A 1 95 ? -9.359 5.037 8.452 1.00 92.94 95 LEU A CA 1
ATOM 780 C C . LEU A 1 95 ? -8.856 4.911 7.015 1.00 92.94 95 LEU A C 1
ATOM 782 O O . LEU A 1 95 ? -9.414 4.169 6.208 1.00 92.94 95 LEU A O 1
ATOM 786 N N . VAL A 1 96 ? -7.800 5.650 6.675 1.00 94.44 96 VAL A N 1
ATOM 787 C CA . VAL A 1 96 ? -7.253 5.655 5.314 1.00 94.44 96 VAL A CA 1
ATOM 788 C C . VAL A 1 96 ? -5.801 5.201 5.337 1.00 94.44 96 VAL A C 1
ATOM 790 O O . VAL A 1 96 ? -4.935 5.860 5.913 1.00 94.44 96 VAL A O 1
ATOM 793 N N . ILE A 1 97 ? -5.514 4.085 4.666 1.00 94.50 97 ILE A N 1
ATOM 794 C CA . ILE A 1 97 ? -4.138 3.672 4.388 1.00 94.50 97 ILE A CA 1
ATOM 795 C C . ILE A 1 97 ? -3.658 4.431 3.156 1.00 94.50 97 ILE A C 1
ATOM 797 O O . ILE A 1 97 ? -4.250 4.349 2.078 1.00 94.50 97 ILE A O 1
ATOM 801 N N . VAL A 1 98 ? -2.554 5.155 3.304 1.00 94.00 98 VAL A N 1
ATOM 802 C CA . VAL A 1 98 ? -1.985 5.984 2.248 1.00 94.00 98 VAL A CA 1
ATOM 803 C C . VAL A 1 98 ? -0.640 5.436 1.808 1.00 94.00 98 VAL A C 1
ATOM 805 O O . VAL A 1 98 ? 0.287 5.270 2.598 1.00 94.00 98 VAL A O 1
ATOM 808 N N . GLY A 1 99 ? -0.521 5.173 0.511 1.00 92.50 99 GLY A N 1
ATOM 809 C CA . GLY A 1 99 ? 0.707 4.716 -0.126 1.00 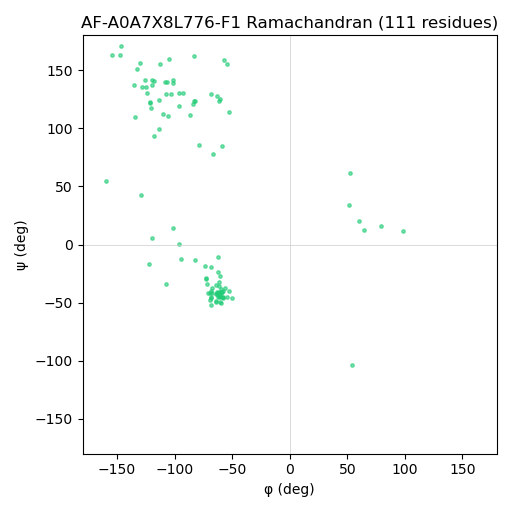92.50 99 GLY A CA 1
ATOM 810 C C . GLY A 1 99 ? 1.349 5.821 -0.938 1.00 92.50 99 GLY A C 1
ATOM 811 O O . GLY A 1 99 ? 0.849 6.170 -2.005 1.00 92.50 99 GLY A O 1
ATOM 812 N N . ARG A 1 100 ? 2.496 6.346 -0.499 1.00 89.62 100 ARG A N 1
ATOM 813 C CA . ARG A 1 100 ? 3.303 7.267 -1.310 1.00 89.62 100 ARG A CA 1
ATOM 814 C C . ARG A 1 100 ? 4.248 6.479 -2.211 1.00 89.62 100 ARG A C 1
ATOM 816 O O . ARG A 1 100 ? 5.211 5.880 -1.736 1.00 89.62 100 ARG A O 1
ATOM 823 N N . LYS A 1 101 ? 4.014 6.522 -3.520 1.00 84.69 101 LYS A N 1
ATOM 824 C CA . LYS A 1 101 ? 4.888 5.920 -4.528 1.00 84.69 101 LYS A CA 1
ATOM 825 C C . LYS A 1 101 ? 6.259 6.599 -4.506 1.00 84.69 101 LYS A C 1
ATOM 827 O O . LYS A 1 101 ? 6.353 7.823 -4.606 1.00 84.69 101 LYS A O 1
ATOM 832 N N . TYR A 1 102 ? 7.315 5.801 -4.398 1.00 80.12 102 TYR A N 1
ATOM 833 C CA . TYR A 1 102 ? 8.702 6.268 -4.524 1.00 80.12 102 TYR A CA 1
ATOM 834 C C . TYR A 1 102 ? 9.465 5.547 -5.641 1.00 80.12 102 TYR A C 1
ATOM 836 O O . TYR A 1 102 ? 10.498 6.036 -6.089 1.00 80.12 102 TYR A O 1
ATOM 844 N N . TRP A 1 103 ? 8.948 4.409 -6.116 1.00 72.44 103 TRP A N 1
ATOM 845 C CA . TRP A 1 103 ? 9.466 3.705 -7.284 1.00 72.44 103 TRP A CA 1
ATOM 846 C C . TRP A 1 103 ? 8.337 3.022 -8.060 1.00 72.44 103 TRP A C 1
ATOM 848 O O . TRP A 1 103 ? 7.193 2.938 -7.610 1.00 72.44 103 TRP A O 1
ATOM 858 N N . VAL A 1 104 ? 8.665 2.511 -9.244 1.00 72.75 104 VAL A N 1
ATOM 859 C CA . VAL A 1 104 ? 7.807 1.625 -10.036 1.00 72.75 104 VAL A CA 1
ATOM 860 C C . VAL A 1 104 ? 7.370 0.446 -9.149 1.00 72.75 104 VAL A C 1
ATOM 862 O O . VAL A 1 104 ? 8.213 -0.329 -8.704 1.00 72.75 104 VAL A O 1
ATOM 865 N N . TRP A 1 105 ? 6.068 0.356 -8.845 1.00 70.75 105 TRP A N 1
ATOM 866 C CA . TRP A 1 105 ? 5.462 -0.649 -7.948 1.00 70.75 105 TRP A CA 1
ATOM 867 C C . TRP A 1 105 ? 5.967 -0.663 -6.498 1.00 70.75 105 TRP A C 1
ATOM 869 O O . TRP A 1 105 ? 5.804 -1.663 -5.804 1.00 70.75 105 TRP A O 1
ATOM 879 N N . LYS A 1 106 ? 6.572 0.427 -6.008 1.00 81.62 106 LYS A N 1
ATOM 880 C CA . LYS A 1 106 ? 6.962 0.534 -4.596 1.00 81.62 106 LYS A CA 1
ATOM 881 C C . LYS A 1 106 ? 6.367 1.763 -3.935 1.00 81.62 106 LYS A C 1
ATOM 883 O O . LYS A 1 106 ? 6.498 2.889 -4.430 1.00 81.62 106 LYS A O 1
ATOM 888 N N . TYR A 1 107 ? 5.766 1.514 -2.782 1.00 86.88 107 TYR A N 1
ATOM 889 C CA . TYR A 1 107 ? 5.030 2.479 -1.989 1.00 86.88 107 TYR A CA 1
ATOM 890 C C . TYR A 1 107 ? 5.595 2.499 -0.577 1.00 86.88 107 TYR A C 1
ATOM 892 O O . TYR A 1 107 ? 5.982 1.466 -0.036 1.00 86.88 107 TYR A O 1
ATOM 900 N N . ASN A 1 108 ? 5.663 3.692 -0.003 1.00 90.62 108 ASN A N 1
ATOM 901 C CA . ASN A 1 108 ? 5.839 3.865 1.424 1.00 90.62 108 ASN A CA 1
ATOM 902 C C . ASN A 1 108 ? 4.453 4.064 2.041 1.00 90.62 108 ASN A C 1
ATOM 904 O O . ASN A 1 108 ? 3.754 5.006 1.655 1.00 90.62 108 ASN A O 1
ATOM 908 N N . TRP A 1 109 ? 4.063 3.168 2.939 1.00 93.69 109 TRP A N 1
ATOM 909 C CA . TRP A 1 109 ? 2.709 3.081 3.477 1.00 93.69 109 TRP A CA 1
ATOM 910 C C . TRP A 1 109 ? 2.620 3.701 4.871 1.00 93.69 109 TRP A C 1
ATOM 912 O O . TRP A 1 109 ? 3.532 3.549 5.682 1.00 93.69 109 TRP A O 1
ATOM 922 N N . TYR A 1 110 ? 1.519 4.392 5.149 1.00 94.62 110 TYR A N 1
ATOM 923 C CA . TYR A 1 110 ? 1.209 4.966 6.458 1.00 94.62 110 TYR A CA 1
ATOM 924 C C . TYR A 1 110 ? -0.308 5.119 6.636 1.00 94.62 110 TYR A C 1
ATOM 926 O O . TYR A 1 110 ? -1.047 5.073 5.655 1.00 94.62 110 TYR A O 1
ATOM 934 N N . ILE A 1 111 ? -0.772 5.296 7.875 1.00 93.94 111 ILE A N 1
ATOM 935 C CA . ILE A 1 111 ? -2.185 5.559 8.192 1.00 93.94 111 ILE A CA 1
ATOM 936 C C . ILE A 1 111 ? -2.383 7.073 8.331 1.00 93.94 111 ILE A C 1
ATOM 938 O O . ILE A 1 111 ? -1.612 7.745 9.018 1.00 93.94 111 ILE A O 1
ATOM 942 N N . GLU A 1 112 ? -3.391 7.617 7.653 1.00 89.44 112 GLU A N 1
ATOM 943 C CA . GLU A 1 112 ? -3.852 9.000 7.809 1.00 89.44 112 GLU A CA 1
ATOM 944 C C . GLU A 1 112 ? -5.142 8.990 8.654 1.00 89.44 112 GLU A C 1
ATOM 946 O O . GLU A 1 112 ? -6.039 8.182 8.394 1.00 89.44 112 GLU A O 1
ATOM 951 N N . LYS A 1 113 ? -5.180 9.824 9.705 1.00 70.50 113 LYS A N 1
ATOM 952 C CA . LYS A 1 113 ? -6.282 9.948 10.679 1.00 70.50 113 LYS A CA 1
ATOM 953 C C . LYS A 1 113 ? -7.116 11.188 10.408 1.00 70.50 113 LYS A C 1
ATOM 955 O O . LYS A 1 113 ? -6.499 12.222 10.065 1.00 70.50 113 LYS A O 1
#

Radius of gyration: 19.81 Å; Cα contacts (8 Å, |Δi|>4): 123; chains: 1; bounding box: 53×21×56 Å

Sequence (113 aa):
MAKISKVIFRFLIIIIVLYFLVGHFTSINFDVGPCAGGYKRCLIDDNLSSFYELLDKEYKNYQVDFDSAFDDIHWSYHKVFIPISIIADNEKIDLVIVGRKYWVWKYNWYIEK